Protein AF-A0A925GA14-F1 (afdb_monomer_lite)

Radius of gyration: 32.37 Å; chains: 1; bounding box: 75×38×80 Å

Structure (mmCIF, N/CA/C/O backbone):
data_AF-A0A925GA14-F1
#
_entry.id   AF-A0A925GA14-F1
#
loop_
_atom_site.group_PDB
_atom_site.id
_atom_site.type_symbol
_atom_site.label_atom_id
_atom_site.label_alt_id
_atom_site.label_comp_id
_atom_site.label_asym_id
_atom_site.label_entity_id
_atom_site.label_seq_id
_atom_site.pdbx_PDB_ins_code
_atom_site.Cartn_x
_atom_site.Cartn_y
_atom_site.Cartn_z
_atom_site.occupancy
_atom_site.B_iso_or_equiv
_atom_site.auth_seq_id
_atom_site.auth_comp_id
_atom_site.auth_asym_id
_atom_site.auth_atom_id
_atom_site.pdbx_PDB_model_num
ATOM 1 N N . MET A 1 1 ? 17.562 -14.521 -29.230 1.00 48.03 1 MET A N 1
ATOM 2 C CA . MET A 1 1 ? 18.320 -13.494 -28.480 1.00 48.03 1 MET A CA 1
ATOM 3 C C . MET A 1 1 ? 19.631 -14.116 -28.023 1.00 48.03 1 MET A C 1
ATOM 5 O O . MET A 1 1 ? 19.587 -15.176 -27.418 1.00 48.03 1 MET A O 1
ATOM 9 N N . HIS A 1 2 ? 20.780 -13.536 -28.380 1.00 57.47 2 HIS A N 1
ATOM 10 C CA . HIS A 1 2 ? 22.096 -14.044 -27.972 1.00 57.47 2 HIS A CA 1
ATOM 11 C C . HIS A 1 2 ? 22.410 -13.500 -26.576 1.00 57.47 2 HIS A C 1
ATOM 13 O O . HIS A 1 2 ? 22.792 -12.345 -26.436 1.00 57.47 2 HIS A O 1
ATOM 19 N N . SER A 1 3 ? 22.187 -14.306 -25.543 1.00 55.91 3 SER A N 1
ATOM 20 C CA . SER A 1 3 ? 22.037 -13.844 -24.155 1.00 55.91 3 SER A CA 1
ATOM 21 C C . SER A 1 3 ? 23.335 -13.437 -23.453 1.00 55.91 3 SER A C 1
ATOM 23 O O . SER A 1 3 ? 23.308 -13.151 -22.261 1.00 55.91 3 SER A O 1
ATOM 25 N N . ASN A 1 4 ? 24.485 -13.467 -24.134 1.00 69.81 4 ASN A N 1
ATOM 26 C CA . ASN A 1 4 ? 25.764 -13.302 -23.457 1.00 69.81 4 ASN A CA 1
ATOM 27 C C . ASN A 1 4 ? 26.834 -12.705 -24.393 1.00 69.81 4 ASN A C 1
ATOM 29 O O . ASN A 1 4 ? 27.351 -13.366 -25.301 1.00 69.81 4 ASN A O 1
ATOM 33 N N . THR A 1 5 ? 27.128 -11.417 -24.197 1.00 76.06 5 THR A N 1
ATOM 34 C CA . THR A 1 5 ? 28.118 -10.655 -24.972 1.00 76.06 5 THR A CA 1
ATOM 35 C C . THR A 1 5 ? 29.079 -9.904 -24.058 1.00 76.06 5 THR A C 1
ATOM 37 O O . THR A 1 5 ? 28.651 -9.352 -23.051 1.00 76.06 5 THR A O 1
ATOM 40 N N . HIS A 1 6 ? 30.358 -9.815 -24.427 1.00 83.88 6 HIS A N 1
ATOM 41 C CA . HIS A 1 6 ? 31.374 -9.063 -23.678 1.00 83.88 6 HIS A CA 1
ATOM 42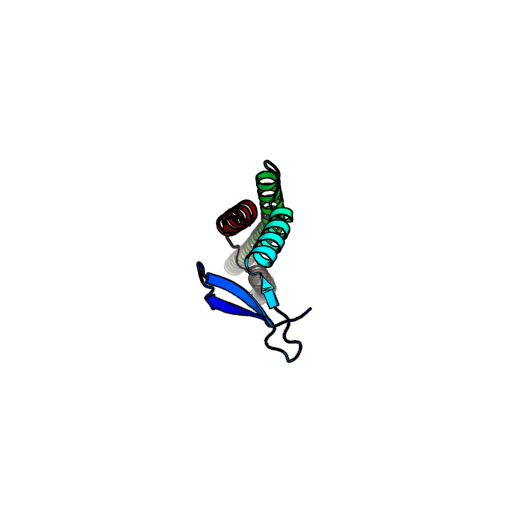 C C . HIS A 1 6 ? 32.118 -8.074 -24.582 1.00 83.88 6 HIS A C 1
ATOM 44 O O . HIS A 1 6 ? 32.276 -8.302 -25.784 1.00 83.88 6 HIS A O 1
ATOM 50 N N . ARG A 1 7 ? 32.581 -6.960 -24.006 1.00 85.06 7 ARG A N 1
ATOM 51 C CA . ARG A 1 7 ? 33.313 -5.919 -24.737 1.00 85.06 7 ARG A CA 1
ATOM 52 C C . ARG A 1 7 ? 34.756 -6.364 -24.985 1.00 85.06 7 ARG A C 1
ATOM 54 O O . ARG A 1 7 ? 35.459 -6.712 -24.041 1.00 85.06 7 ARG A O 1
ATOM 61 N N . LYS A 1 8 ? 35.229 -6.288 -26.232 1.00 86.38 8 LYS A N 1
ATOM 62 C CA . LYS A 1 8 ? 36.662 -6.381 -26.561 1.00 86.38 8 LYS A CA 1
ATOM 63 C C . LYS A 1 8 ? 37.138 -5.164 -27.343 1.00 86.38 8 LYS A C 1
ATOM 65 O O . LYS A 1 8 ? 36.368 -4.503 -28.039 1.00 86.38 8 LYS A O 1
ATOM 70 N N . CYS A 1 9 ? 38.434 -4.901 -27.223 1.00 86.88 9 CYS A N 1
ATOM 71 C CA . CYS A 1 9 ? 39.146 -3.844 -27.925 1.00 86.88 9 CYS A CA 1
ATOM 72 C C . CYS A 1 9 ? 40.102 -4.463 -28.951 1.00 86.88 9 CYS A C 1
ATOM 74 O O . CYS A 1 9 ? 40.841 -5.391 -28.628 1.00 86.88 9 CYS A O 1
ATOM 76 N N . SER A 1 10 ? 40.081 -3.963 -30.184 1.00 84.38 10 SER A N 1
ATOM 77 C CA . SER A 1 10 ? 41.005 -4.345 -31.257 1.00 84.38 10 SER A CA 1
ATOM 78 C C . SER A 1 10 ? 41.824 -3.130 -31.681 1.00 84.38 10 SER A C 1
ATOM 80 O O . SER A 1 10 ? 41.261 -2.077 -31.980 1.00 84.38 10 SER A O 1
ATOM 82 N N . LYS A 1 11 ? 43.154 -3.259 -31.719 1.00 88.69 11 LYS A N 1
ATOM 83 C CA . LYS A 1 11 ? 44.061 -2.178 -32.128 1.00 88.69 11 LYS A CA 1
ATOM 84 C C . LYS A 1 11 ? 44.298 -2.221 -33.636 1.00 88.69 11 LYS A C 1
ATOM 86 O O . LYS A 1 11 ? 44.819 -3.205 -34.149 1.00 88.69 11 LYS A O 1
ATOM 91 N N . GLY A 1 12 ? 43.932 -1.154 -34.340 1.00 85.31 12 GLY A N 1
ATOM 92 C CA . GLY A 1 12 ? 44.301 -0.935 -35.737 1.00 85.31 12 GLY A CA 1
ATOM 93 C C . GLY A 1 12 ? 45.561 -0.077 -35.879 1.00 85.31 12 GLY A C 1
ATOM 94 O O . GLY A 1 12 ? 46.157 0.364 -34.900 1.00 85.31 12 GLY A O 1
ATOM 95 N N . ARG A 1 13 ? 45.944 0.217 -37.127 1.00 84.94 13 ARG A N 1
ATOM 96 C CA . ARG A 1 13 ? 47.151 1.002 -37.455 1.00 84.94 13 ARG A CA 1
ATOM 97 C C . ARG A 1 13 ? 47.115 2.449 -36.943 1.00 84.94 13 ARG A C 1
ATOM 99 O O . ARG A 1 13 ? 48.168 3.016 -36.682 1.00 84.94 13 ARG A O 1
ATOM 106 N N . LYS A 1 14 ? 45.920 3.043 -36.836 1.00 87.75 14 LYS A N 1
ATOM 107 C CA . LYS A 1 14 ? 45.716 4.450 -36.440 1.00 87.75 14 LYS A CA 1
ATOM 108 C C . LYS A 1 14 ? 44.828 4.636 -35.203 1.00 87.75 14 LYS A C 1
ATOM 110 O O . LYS A 1 14 ? 44.917 5.674 -34.567 1.00 87.75 14 LYS A O 1
ATOM 115 N N . GLN A 1 15 ? 43.975 3.664 -34.868 1.00 89.88 15 GLN A N 1
ATOM 116 C CA . GLN A 1 15 ? 42.997 3.796 -33.782 1.00 89.88 15 GLN A CA 1
ATOM 117 C C . GLN A 1 15 ? 42.557 2.443 -33.217 1.00 89.88 15 GLN A C 1
ATOM 119 O O . GLN A 1 15 ? 42.812 1.394 -33.815 1.00 89.88 15 GLN A O 1
ATOM 124 N N . TYR A 1 16 ? 41.883 2.486 -32.071 1.00 90.06 16 TYR A N 1
ATOM 125 C CA . TYR A 1 16 ? 41.253 1.333 -31.435 1.00 90.06 16 TYR A CA 1
ATOM 126 C C . TYR A 1 16 ? 39.785 1.218 -31.844 1.00 90.06 16 TYR A C 1
ATOM 128 O O . TYR A 1 16 ? 39.097 2.222 -32.001 1.00 90.06 16 TYR A O 1
ATOM 136 N N . TYR A 1 17 ? 39.304 -0.016 -31.969 1.00 88.69 17 TYR A N 1
ATOM 137 C CA . TYR A 1 17 ? 37.920 -0.334 -32.298 1.00 88.69 17 TYR A CA 1
ATOM 138 C C . TYR A 1 17 ? 37.320 -1.229 -31.219 1.00 88.69 17 TYR A C 1
ATOM 140 O O . TYR A 1 17 ? 37.949 -2.200 -30.788 1.00 88.69 17 TYR A O 1
ATOM 148 N N . TYR A 1 18 ? 36.092 -0.927 -30.808 1.00 92.56 18 TYR A N 1
ATOM 149 C CA . TYR A 1 18 ? 35.390 -1.665 -29.764 1.00 92.56 18 TYR A CA 1
ATOM 150 C C . TYR A 1 18 ? 34.243 -2.483 -30.345 1.00 92.56 18 TYR A C 1
ATOM 152 O O . TYR A 1 18 ? 33.482 -1.997 -31.182 1.00 92.56 18 TYR A O 1
ATOM 160 N N . TYR A 1 19 ? 34.108 -3.714 -29.860 1.00 91.94 19 TYR A N 1
ATOM 161 C CA . TYR A 1 19 ? 33.078 -4.648 -30.300 1.00 91.94 19 TYR A CA 1
ATOM 162 C C . TYR A 1 19 ? 32.452 -5.369 -29.112 1.00 91.94 19 TYR A C 1
ATOM 164 O O . TYR A 1 19 ? 33.135 -5.682 -28.133 1.00 91.94 19 TYR A O 1
ATOM 172 N N . TYR A 1 20 ? 31.170 -5.693 -29.240 1.00 91.94 20 TYR A N 1
ATOM 173 C CA . TYR A 1 20 ? 30.514 -6.706 -28.427 1.00 91.94 20 TYR A CA 1
ATOM 174 C C . TYR A 1 20 ? 30.674 -8.062 -29.106 1.00 91.94 20 TYR A C 1
ATOM 176 O O . TYR A 1 20 ? 30.266 -8.256 -30.253 1.00 91.94 20 TYR A O 1
ATOM 184 N N . HIS A 1 21 ? 31.302 -8.995 -28.398 1.00 88.12 21 HIS A N 1
ATOM 185 C CA . HIS A 1 21 ? 31.538 -10.355 -28.864 1.00 88.12 21 HIS A CA 1
ATOM 186 C C . HIS A 1 21 ? 30.535 -11.295 -28.228 1.00 88.12 21 HIS A C 1
ATOM 188 O O . HIS A 1 21 ? 30.422 -11.317 -27.002 1.00 88.12 21 HIS A O 1
ATOM 194 N N . CYS A 1 22 ? 29.864 -12.109 -29.040 1.00 88.75 22 CYS A N 1
ATOM 195 C CA . CYS A 1 22 ? 29.121 -13.236 -28.498 1.00 88.75 22 CYS A CA 1
ATOM 196 C C . CYS A 1 22 ? 30.095 -14.218 -27.834 1.00 88.75 22 CYS A C 1
ATOM 198 O O . CYS A 1 22 ? 31.147 -14.524 -28.395 1.00 88.75 22 CYS A O 1
ATOM 200 N N . SER A 1 23 ? 29.763 -14.690 -26.631 1.00 82.56 23 SER A N 1
ATOM 201 C CA . SER A 1 23 ? 30.569 -15.694 -25.924 1.00 82.56 23 SER A CA 1
ATOM 202 C C . SER A 1 23 ? 30.301 -17.131 -26.384 1.00 82.56 23 SER A C 1
ATOM 204 O O . SER A 1 23 ? 31.029 -18.036 -25.991 1.00 82.56 23 SER A O 1
ATOM 206 N N . SER A 1 24 ? 29.278 -17.349 -27.214 1.00 82.75 24 SER A N 1
ATOM 207 C CA . SER A 1 24 ? 28.970 -18.660 -27.790 1.00 82.75 24 SER A CA 1
ATOM 208 C C . SER A 1 24 ? 29.810 -18.965 -29.039 1.00 82.75 24 SER A C 1
ATOM 210 O O . SER A 1 24 ? 30.478 -18.089 -29.594 1.00 82.75 24 SER A O 1
ATOM 212 N N . ALA A 1 25 ? 29.724 -20.206 -29.528 1.00 80.19 25 ALA A N 1
ATOM 213 C CA . ALA A 1 25 ? 30.449 -20.671 -30.711 1.00 80.19 25 ALA A CA 1
ATOM 214 C C . ALA A 1 25 ? 30.078 -19.942 -32.021 1.00 80.19 25 ALA A C 1
ATOM 216 O O . ALA A 1 25 ? 30.778 -20.104 -33.015 1.00 80.19 25 ALA A O 1
ATOM 217 N N . CYS A 1 26 ? 29.019 -19.120 -32.045 1.00 84.00 26 CYS A N 1
ATOM 218 C CA . CYS A 1 26 ? 28.591 -18.431 -33.267 1.00 84.00 26 CYS A CA 1
ATOM 219 C C . CYS A 1 26 ? 29.586 -17.367 -33.764 1.00 84.00 26 CYS A C 1
ATOM 221 O O . CYS A 1 26 ? 29.506 -16.944 -34.914 1.00 84.00 26 CYS A O 1
ATOM 223 N N . GLY A 1 27 ? 30.514 -16.905 -32.914 1.00 80.12 27 GLY A N 1
ATOM 224 C CA . GLY A 1 27 ? 31.601 -16.002 -33.311 1.00 80.12 27 GLY A CA 1
ATOM 225 C C . GLY A 1 27 ? 31.172 -14.590 -33.734 1.00 80.12 27 GLY A C 1
ATOM 226 O O . GLY A 1 27 ? 32.029 -13.795 -34.131 1.00 80.12 27 GLY A O 1
ATOM 227 N N . CYS A 1 28 ? 29.880 -14.253 -33.633 1.00 88.25 28 CYS A N 1
ATOM 228 C CA . CYS A 1 28 ? 29.339 -12.957 -34.031 1.00 88.25 28 CYS A CA 1
ATOM 229 C C . CYS A 1 28 ? 29.995 -11.797 -33.267 1.00 88.25 28 CYS A C 1
ATOM 231 O O . CYS A 1 28 ? 30.254 -11.874 -32.058 1.00 88.25 28 CYS A O 1
ATOM 233 N N . ARG A 1 29 ? 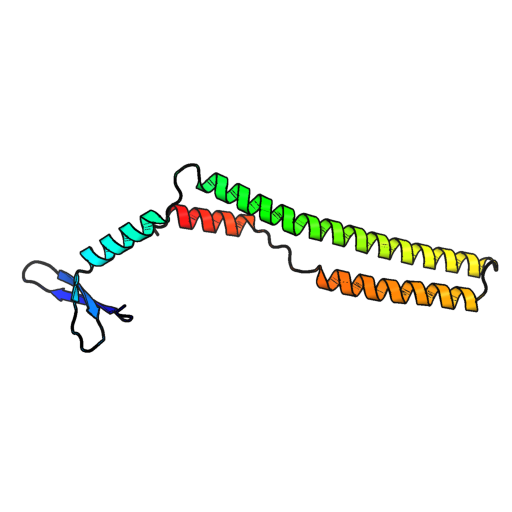30.218 -10.693 -33.986 1.00 88.69 29 ARG A N 1
ATOM 234 C CA . ARG A 1 29 ? 30.766 -9.442 -33.460 1.00 88.69 29 ARG A CA 1
ATOM 235 C C . ARG A 1 29 ? 29.897 -8.293 -33.927 1.00 88.69 29 ARG A C 1
ATOM 237 O O . ARG A 1 29 ? 29.615 -8.189 -35.116 1.00 88.69 29 ARG A O 1
ATOM 244 N N . TYR A 1 30 ? 29.544 -7.416 -33.004 1.00 91.56 30 TYR A N 1
ATOM 245 C CA . TYR A 1 30 ? 28.797 -6.202 -33.302 1.00 91.56 30 TYR A CA 1
ATOM 246 C C . TYR A 1 30 ? 29.654 -5.003 -32.921 1.00 91.56 30 TYR A C 1
ATOM 248 O O . TYR A 1 30 ? 30.272 -5.012 -31.851 1.00 91.56 30 TYR A O 1
ATOM 256 N N . LYS A 1 31 ? 29.742 -3.985 -33.784 1.00 92.62 31 LYS A N 1
ATOM 257 C CA . LYS A 1 31 ? 30.461 -2.756 -33.426 1.00 92.62 31 LYS A CA 1
ATOM 258 C C . LYS A 1 31 ? 29.793 -2.137 -32.206 1.00 92.62 31 LYS A C 1
ATOM 260 O O . LYS A 1 31 ? 28.575 -1.985 -32.178 1.00 92.62 31 LYS A O 1
ATOM 265 N N . ALA A 1 32 ? 30.595 -1.787 -31.204 1.00 92.12 32 ALA A N 1
ATOM 266 C CA . ALA A 1 32 ? 30.064 -1.245 -29.959 1.00 92.12 32 ALA A CA 1
ATOM 267 C C . ALA A 1 32 ? 29.298 0.061 -30.197 1.00 92.12 32 ALA A C 1
ATOM 269 O O . ALA A 1 32 ? 28.263 0.269 -29.584 1.00 92.12 32 ALA A O 1
ATOM 270 N N . GLU A 1 33 ? 29.774 0.894 -31.124 1.00 91.62 33 GLU A N 1
ATOM 271 C CA . GLU A 1 33 ? 29.097 2.126 -31.535 1.00 91.62 33 GLU A CA 1
ATOM 272 C C . GLU A 1 33 ? 27.680 1.853 -32.056 1.00 91.62 33 GLU A C 1
ATOM 274 O O . GLU A 1 33 ? 26.723 2.364 -31.490 1.00 91.62 33 GLU A O 1
ATOM 279 N N . GLU A 1 34 ? 27.532 0.975 -33.053 1.00 93.44 34 GLU A N 1
ATOM 280 C CA . GLU A 1 34 ? 26.234 0.653 -33.663 1.00 93.44 34 GLU A CA 1
ATOM 281 C C . GLU A 1 34 ? 25.241 0.087 -32.630 1.00 93.44 34 GLU A C 1
ATOM 283 O O . GLU A 1 34 ? 24.085 0.509 -32.580 1.00 93.44 34 GLU A O 1
ATOM 288 N N . VAL A 1 35 ? 25.699 -0.826 -31.762 1.00 92.44 35 VAL A N 1
ATOM 289 C CA . VAL A 1 35 ? 24.862 -1.413 -30.699 1.00 92.44 35 VAL A CA 1
ATOM 290 C C . VAL A 1 35 ? 24.467 -0.372 -29.657 1.00 92.44 35 VAL A C 1
ATOM 292 O O . VAL A 1 35 ? 23.296 -0.305 -29.290 1.00 92.44 35 VAL A O 1
ATOM 295 N N . ASN A 1 36 ? 25.409 0.453 -29.193 1.00 91.19 36 ASN A N 1
ATOM 296 C CA . ASN A 1 36 ? 25.131 1.487 -28.197 1.00 91.19 36 ASN A CA 1
ATOM 297 C C . ASN A 1 36 ? 24.171 2.539 -28.751 1.00 91.19 36 ASN A C 1
ATOM 299 O O . ASN A 1 36 ? 23.237 2.929 -28.060 1.00 91.19 36 ASN A O 1
ATOM 303 N N . THR A 1 37 ? 24.342 2.959 -30.006 1.00 92.88 37 THR A N 1
ATOM 304 C CA . THR A 1 37 ? 23.415 3.879 -30.672 1.00 92.88 37 THR A CA 1
ATOM 305 C C . THR A 1 37 ? 22.019 3.274 -30.789 1.00 92.88 37 THR A C 1
ATOM 307 O O . THR A 1 37 ? 21.043 3.944 -30.458 1.00 92.88 37 THR A O 1
ATOM 310 N N . ALA A 1 38 ? 21.903 2.012 -31.215 1.00 93.12 38 ALA A N 1
ATOM 311 C CA . ALA A 1 38 ? 20.613 1.330 -31.295 1.00 93.12 38 ALA A CA 1
ATOM 312 C C . ALA A 1 38 ? 19.944 1.213 -29.915 1.00 93.12 38 ALA A C 1
ATOM 314 O O . ALA A 1 38 ? 18.758 1.506 -29.782 1.00 93.12 38 ALA A O 1
ATOM 315 N N . PHE A 1 39 ? 20.713 0.861 -28.883 1.00 90.69 39 PHE A N 1
ATOM 316 C CA . PHE A 1 39 ? 20.230 0.761 -27.508 1.00 90.69 39 PHE A CA 1
ATOM 317 C C . PHE A 1 39 ? 19.759 2.115 -26.958 1.00 90.69 39 PHE A C 1
ATOM 319 O O . PHE A 1 39 ? 18.645 2.214 -26.452 1.00 90.69 39 PHE A O 1
ATOM 326 N N . LEU A 1 40 ? 20.548 3.181 -27.127 1.00 91.06 40 LEU A N 1
ATOM 327 C CA . LEU A 1 40 ? 20.168 4.537 -26.715 1.00 91.06 40 LEU A CA 1
ATOM 328 C C . LEU A 1 40 ? 18.922 5.035 -27.456 1.00 91.06 40 LEU A C 1
ATOM 330 O O . LEU A 1 40 ? 18.066 5.687 -26.860 1.00 91.06 40 LEU A O 1
ATOM 334 N N . ASN A 1 41 ? 18.794 4.727 -28.749 1.00 91.12 41 ASN A N 1
ATOM 335 C CA . ASN A 1 41 ? 17.599 5.061 -29.522 1.00 91.12 41 ASN A CA 1
ATOM 336 C C . ASN A 1 41 ? 16.362 4.306 -29.027 1.00 91.12 41 ASN A C 1
ATOM 338 O O . ASN A 1 41 ? 15.269 4.865 -29.053 1.00 91.12 41 ASN A O 1
ATOM 342 N N . GLU A 1 42 ? 16.525 3.071 -28.553 1.00 91.62 42 GLU A N 1
ATOM 343 C CA . GLU A 1 42 ? 15.442 2.316 -27.928 1.00 91.62 42 GLU A CA 1
ATOM 344 C C . GLU A 1 42 ? 15.045 2.926 -26.578 1.00 91.62 42 GLU A C 1
ATOM 346 O O . GLU A 1 42 ? 13.863 3.163 -26.350 1.00 91.62 42 GLU A O 1
ATOM 351 N N . LEU A 1 43 ? 16.013 3.281 -25.722 1.00 89.50 43 LEU A N 1
ATOM 352 C CA . LEU A 1 43 ? 15.747 3.925 -24.428 1.00 89.50 43 LEU A CA 1
ATOM 353 C C . LEU A 1 43 ? 14.995 5.254 -24.569 1.00 89.50 43 LEU A C 1
ATOM 355 O O . LEU A 1 43 ? 14.069 5.521 -23.805 1.00 89.50 43 LEU A O 1
ATOM 359 N N . LYS A 1 44 ? 15.331 6.061 -25.584 1.00 87.69 44 LYS A N 1
ATOM 360 C CA . LYS A 1 44 ? 14.637 7.328 -25.882 1.00 87.69 44 LYS A CA 1
ATOM 361 C C . LYS A 1 44 ? 13.137 7.161 -26.127 1.00 87.69 44 LYS A C 1
ATOM 363 O O . LYS A 1 44 ? 12.389 8.102 -25.891 1.00 87.69 44 LYS A O 1
ATOM 368 N N . LYS A 1 45 ? 12.673 5.986 -26.568 1.00 88.94 45 LYS A N 1
ATOM 369 C CA . LYS A 1 45 ? 11.237 5.730 -26.784 1.00 88.94 45 LYS A CA 1
ATOM 370 C C . LYS A 1 45 ? 10.438 5.675 -25.482 1.00 88.94 45 LYS A C 1
ATOM 372 O O . LYS A 1 45 ? 9.232 5.894 -25.515 1.00 88.94 45 LYS A O 1
ATOM 377 N N . TYR A 1 46 ? 11.098 5.384 -24.362 1.00 87.38 46 TYR A N 1
ATOM 378 C CA . TYR A 1 46 ? 10.481 5.296 -23.036 1.00 87.38 46 TYR A CA 1
ATOM 379 C C . TYR A 1 46 ? 10.585 6.604 -22.246 1.00 87.38 46 TYR A C 1
ATOM 381 O O . TYR A 1 46 ? 10.050 6.693 -21.144 1.00 87.38 46 TYR A O 1
ATOM 389 N N . GLN A 1 47 ? 11.257 7.619 -22.798 1.00 86.94 47 GLN A N 1
ATOM 390 C CA . GLN A 1 47 ? 11.330 8.938 -22.188 1.00 86.94 47 GLN A CA 1
ATOM 391 C C . GLN A 1 47 ? 9.938 9.597 -22.236 1.00 86.94 47 GLN A C 1
ATOM 393 O O . GLN A 1 47 ? 9.361 9.725 -23.323 1.00 86.94 47 GLN A O 1
ATOM 398 N N . PRO A 1 48 ? 9.378 10.025 -21.092 1.00 85.38 48 PRO A N 1
ATOM 399 C CA . PRO A 1 48 ? 8.129 10.770 -21.077 1.00 85.38 48 PRO A CA 1
ATOM 400 C C . PRO A 1 48 ? 8.258 12.056 -21.898 1.00 85.38 48 PRO A C 1
ATOM 402 O O . PRO A 1 48 ? 9.290 12.730 -21.869 1.00 85.38 48 PRO A O 1
ATOM 405 N N . LYS A 1 49 ? 7.200 12.421 -22.629 1.00 84.88 49 LYS A N 1
ATOM 406 C CA . LYS A 1 49 ? 7.155 13.724 -23.305 1.00 84.88 49 LYS A CA 1
ATOM 407 C C . LYS A 1 49 ? 7.119 14.852 -22.260 1.00 84.88 49 LYS A C 1
ATOM 409 O O . LYS A 1 49 ? 6.547 14.645 -21.187 1.00 84.88 49 LYS A O 1
ATOM 414 N N . PRO A 1 50 ? 7.647 16.049 -22.575 1.00 76.31 50 PRO A N 1
ATOM 415 C CA . PRO A 1 50 ? 7.495 17.218 -21.709 1.00 76.31 50 PRO A CA 1
ATOM 416 C C . PRO A 1 50 ? 6.019 17.446 -21.338 1.00 76.31 50 PRO A C 1
ATOM 418 O O . PRO A 1 50 ? 5.160 17.367 -22.219 1.00 76.31 50 PRO A O 1
ATOM 421 N N . GLY A 1 51 ? 5.716 17.674 -20.056 1.00 77.69 51 GLY A N 1
ATOM 422 C CA . GLY A 1 51 ? 4.347 17.836 -19.543 1.00 77.69 51 GLY A CA 1
ATOM 423 C C . GLY A 1 51 ? 3.617 16.529 -19.195 1.00 77.69 51 GLY A C 1
ATOM 424 O O . GLY A 1 51 ? 2.622 16.558 -18.475 1.00 77.69 51 GLY A O 1
ATOM 425 N N . ILE A 1 52 ? 4.077 15.372 -19.692 1.00 86.44 52 ILE A N 1
ATOM 426 C CA . ILE A 1 52 ? 3.513 14.060 -19.321 1.00 86.44 52 ILE A CA 1
ATOM 427 C C . ILE A 1 52 ? 4.116 13.558 -18.010 1.00 86.44 52 ILE A C 1
ATOM 429 O O . ILE A 1 52 ? 3.437 12.858 -17.266 1.00 86.44 52 ILE A O 1
ATOM 433 N N . ALA A 1 53 ? 5.372 13.899 -17.717 1.00 85.69 53 ALA A N 1
ATOM 434 C CA . ALA A 1 53 ? 6.050 13.466 -16.498 1.00 85.69 53 ALA A CA 1
ATOM 435 C C . ALA A 1 53 ? 5.323 13.965 -15.238 1.00 85.69 53 ALA A C 1
ATOM 437 O O . ALA A 1 53 ? 5.047 13.177 -14.337 1.00 85.69 53 ALA A O 1
ATOM 438 N N . GLU A 1 54 ? 4.947 15.243 -15.233 1.00 86.19 54 GLU A N 1
ATOM 439 C CA . GLU A 1 54 ? 4.205 15.897 -14.157 1.00 86.19 54 GLU A CA 1
ATOM 440 C C . GLU A 1 54 ? 2.814 15.273 -13.993 1.00 86.19 54 GLU A C 1
ATOM 442 O O . GLU A 1 54 ? 2.409 14.928 -12.886 1.00 86.19 54 GLU A O 1
ATOM 447 N N . LEU A 1 55 ? 2.115 15.033 -15.107 1.00 89.75 55 LEU A N 1
ATOM 448 C CA . LEU A 1 55 ? 0.804 14.386 -15.092 1.00 89.75 55 LEU A CA 1
ATOM 449 C C . LEU A 1 55 ? 0.876 12.951 -14.546 1.00 89.75 55 LEU A C 1
ATOM 451 O O . LEU A 1 55 ? 0.026 12.538 -13.762 1.00 89.75 55 LEU A O 1
ATOM 455 N N . VAL A 1 56 ? 1.881 12.173 -14.955 1.00 88.38 56 VAL A N 1
ATOM 456 C CA . VAL A 1 56 ? 2.082 10.801 -14.465 1.00 88.38 56 VAL A CA 1
ATOM 457 C C . VAL A 1 56 ? 2.386 10.803 -12.967 1.00 88.38 56 VAL A C 1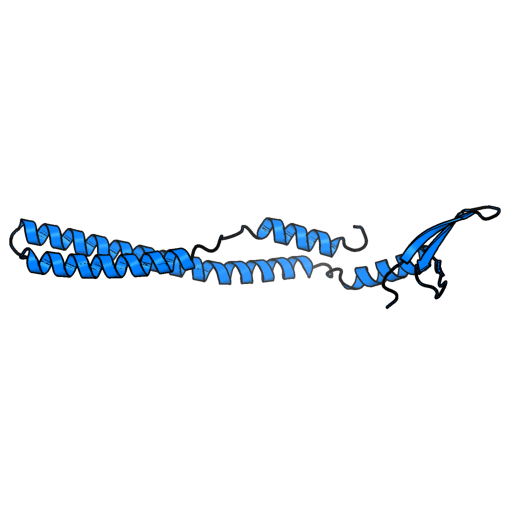
ATOM 459 O O . VAL A 1 56 ? 1.857 9.960 -12.242 1.00 88.38 56 VAL A O 1
ATOM 462 N N . GLU A 1 57 ? 3.194 11.751 -12.494 1.00 89.44 57 GLU A N 1
ATOM 463 C CA . GLU A 1 57 ? 3.462 11.934 -11.068 1.00 89.44 57 GLU A CA 1
ATOM 464 C C . GLU A 1 57 ? 2.174 12.229 -10.285 1.00 89.44 57 GLU A C 1
ATOM 466 O O . GLU A 1 57 ? 1.894 11.556 -9.291 1.00 89.44 57 GLU A O 1
ATOM 471 N N . GLU A 1 58 ? 1.354 13.173 -10.750 1.00 89.94 58 GLU A N 1
ATOM 472 C CA . GLU A 1 58 ? 0.080 13.510 -10.106 1.00 89.94 58 GLU A CA 1
ATOM 473 C C . GLU A 1 58 ? -0.883 12.322 -10.064 1.00 89.94 58 GLU A C 1
ATOM 475 O O . GLU A 1 58 ? -1.434 12.020 -9.005 1.00 89.94 58 GLU A O 1
ATOM 480 N N . VAL A 1 59 ? -1.039 11.597 -11.175 1.00 91.88 59 VAL A N 1
ATOM 481 C CA . VAL A 1 59 ? -1.926 10.426 -11.247 1.00 91.88 59 VAL A CA 1
ATOM 482 C C . VAL A 1 59 ? -1.467 9.323 -10.293 1.00 91.88 59 VAL A C 1
ATOM 484 O O . VAL A 1 59 ? -2.285 8.747 -9.577 1.00 91.88 59 VAL A O 1
ATOM 487 N N . ILE A 1 60 ? -0.166 9.018 -10.240 1.00 91.00 60 ILE A N 1
ATOM 488 C CA . ILE A 1 60 ? 0.349 7.982 -9.332 1.00 91.00 60 ILE A CA 1
ATOM 489 C C . ILE A 1 60 ? 0.174 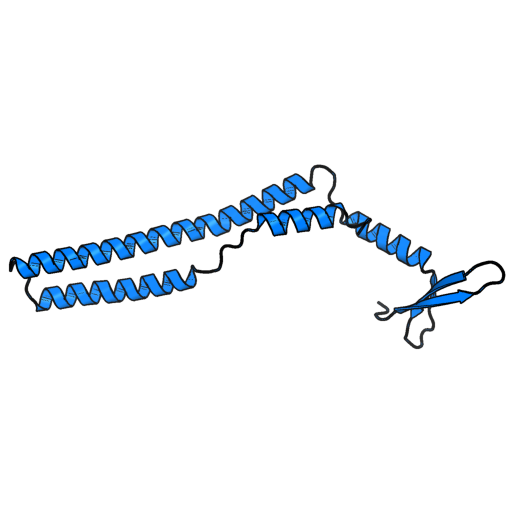8.412 -7.873 1.00 91.00 60 ILE A C 1
ATOM 491 O O . ILE A 1 60 ? -0.235 7.595 -7.042 1.00 91.00 60 ILE A O 1
ATOM 495 N N . ARG A 1 61 ? 0.446 9.684 -7.558 1.00 89.75 61 ARG A N 1
ATOM 496 C CA . ARG A 1 61 ? 0.255 10.243 -6.215 1.00 89.75 61 ARG A CA 1
ATOM 497 C C . ARG A 1 61 ? -1.210 10.178 -5.789 1.00 89.75 61 ARG A C 1
ATOM 499 O O . ARG A 1 61 ? -1.486 9.765 -4.665 1.00 89.75 61 ARG A O 1
ATOM 506 N N . ASP A 1 62 ? -2.139 10.536 -6.668 1.00 88.94 62 ASP A N 1
ATOM 507 C CA . ASP A 1 62 ? -3.575 10.505 -6.383 1.00 88.94 62 ASP A CA 1
ATOM 508 C C . ASP A 1 62 ? -4.090 9.076 -6.162 1.00 88.94 62 ASP A C 1
ATOM 510 O O . ASP A 1 62 ? -4.759 8.795 -5.165 1.00 88.94 62 ASP A O 1
ATOM 514 N N . LEU A 1 63 ? -3.697 8.132 -7.023 1.00 88.75 63 LEU A N 1
ATOM 515 C CA . LEU A 1 63 ? -4.046 6.718 -6.866 1.00 88.75 63 LEU A CA 1
ATOM 516 C C . LEU A 1 63 ? -3.483 6.129 -5.570 1.00 88.75 63 LEU A C 1
ATOM 518 O O . LEU A 1 63 ? -4.176 5.381 -4.873 1.00 88.75 63 LEU A O 1
ATOM 522 N N . TYR A 1 64 ? -2.241 6.479 -5.225 1.00 86.44 64 TYR A N 1
ATOM 523 C CA . TYR A 1 64 ? -1.634 6.086 -3.959 1.00 86.44 64 TYR A CA 1
ATOM 524 C C . TYR A 1 64 ? -2.434 6.666 -2.790 1.00 86.44 64 TYR A C 1
ATOM 526 O O . TYR A 1 64 ? -2.953 5.924 -1.957 1.00 86.44 64 TYR A O 1
ATOM 534 N N . ASN A 1 65 ? -2.617 7.982 -2.753 1.00 83.06 65 ASN A N 1
ATOM 535 C CA . ASN A 1 65 ? -3.328 8.645 -1.668 1.00 83.06 65 ASN A CA 1
ATOM 536 C C . ASN A 1 65 ? -4.752 8.119 -1.512 1.00 83.06 65 ASN A C 1
ATOM 538 O O . ASN A 1 65 ? -5.157 7.838 -0.392 1.00 83.06 65 ASN A O 1
ATOM 542 N N . THR A 1 66 ? -5.477 7.884 -2.602 1.00 82.56 66 THR A N 1
ATOM 543 C CA . THR A 1 66 ? -6.821 7.299 -2.566 1.00 82.56 66 THR A CA 1
ATOM 544 C C . THR A 1 66 ? -6.806 5.901 -1.947 1.00 82.56 66 THR A C 1
ATOM 546 O O . THR A 1 66 ? -7.576 5.617 -1.028 1.00 82.56 66 THR A O 1
ATOM 549 N N . GLN A 1 67 ? -5.884 5.034 -2.375 1.00 79.00 67 GLN A N 1
ATOM 550 C CA . GLN A 1 67 ? -5.764 3.676 -1.838 1.00 79.00 67 GLN A CA 1
ATOM 551 C C . GLN A 1 67 ? -5.439 3.667 -0.333 1.00 79.00 67 GLN A C 1
ATOM 553 O O . GLN A 1 67 ? -5.969 2.837 0.414 1.00 79.00 67 GLN A O 1
ATOM 558 N N . TYR A 1 68 ? -4.565 4.564 0.130 1.00 73.69 68 TYR A N 1
ATOM 559 C CA . TYR A 1 68 ? -4.130 4.604 1.530 1.00 73.69 68 TYR A CA 1
ATOM 560 C C . TYR A 1 68 ? -5.026 5.475 2.428 1.00 73.69 68 TYR A C 1
ATOM 562 O O . TYR A 1 68 ? -5.139 5.185 3.620 1.00 73.69 68 TYR A O 1
ATOM 570 N N . ALA A 1 69 ? -5.744 6.462 1.888 1.00 69.62 69 ALA A N 1
ATOM 571 C CA . ALA A 1 69 ? -6.734 7.254 2.619 1.00 69.62 69 ALA A CA 1
ATOM 572 C C . ALA A 1 69 ? -7.905 6.382 3.089 1.00 69.62 69 ALA A C 1
ATOM 574 O O . ALA A 1 69 ? -8.316 6.474 4.247 1.00 69.62 69 ALA A O 1
ATOM 575 N N . THR A 1 70 ? -8.385 5.459 2.246 1.00 65.00 70 THR A N 1
ATOM 576 C CA . THR A 1 70 ? -9.414 4.482 2.639 1.00 65.00 70 THR A CA 1
ATOM 577 C C . THR A 1 70 ? -8.935 3.573 3.777 1.00 65.00 70 THR A C 1
ATOM 579 O O . THR A 1 70 ? -9.697 3.285 4.702 1.00 65.00 70 THR A O 1
ATOM 582 N N . LYS A 1 71 ? -7.654 3.172 3.774 1.00 67.81 71 LYS A N 1
ATOM 583 C CA . LYS A 1 71 ? -7.054 2.402 4.881 1.00 67.81 71 LYS A CA 1
ATOM 584 C C . LYS A 1 71 ? -6.981 3.221 6.174 1.00 67.81 71 LYS A C 1
ATOM 586 O O . LYS A 1 71 ? -7.290 2.696 7.244 1.00 67.81 71 LYS A O 1
ATOM 591 N N . GLY A 1 72 ? -6.621 4.504 6.077 1.00 71.81 72 GLY A N 1
ATOM 592 C CA . GLY A 1 72 ? -6.609 5.439 7.205 1.00 71.81 72 GLY A CA 1
ATOM 593 C C . GLY A 1 72 ? -7.995 5.631 7.829 1.00 71.81 72 GLY A C 1
ATOM 594 O O . GLY A 1 72 ? -8.143 5.499 9.042 1.00 71.81 72 GLY A O 1
ATOM 595 N N . ALA A 1 73 ? -9.024 5.853 7.006 1.00 76.00 73 ALA A N 1
ATOM 596 C CA . ALA A 1 73 ? -10.407 5.991 7.466 1.00 76.00 73 ALA A CA 1
ATOM 597 C C . ALA A 1 73 ? -10.911 4.727 8.189 1.00 76.00 73 ALA A C 1
ATOM 599 O O . ALA A 1 73 ? -11.460 4.822 9.289 1.00 76.00 73 ALA A O 1
ATOM 600 N N . GLY A 1 74 ? -10.648 3.540 7.627 1.00 82.06 74 GLY A N 1
ATOM 601 C CA . GLY A 1 74 ? -11.010 2.266 8.257 1.00 82.06 74 GLY A CA 1
ATOM 602 C C . GLY A 1 74 ? -10.307 2.031 9.599 1.00 82.06 74 GLY A C 1
ATOM 603 O O . GLY A 1 74 ? -10.924 1.532 10.541 1.00 82.06 74 GLY A O 1
ATOM 604 N N . ARG A 1 75 ? -9.037 2.441 9.729 1.00 85.31 75 ARG A N 1
ATOM 605 C CA . ARG A 1 75 ? -8.304 2.393 11.004 1.00 85.31 75 ARG A CA 1
ATOM 606 C C . ARG A 1 75 ? -8.945 3.301 12.056 1.00 85.31 75 ARG A C 1
ATOM 608 O O . ARG A 1 75 ? -9.155 2.854 13.181 1.00 85.31 75 ARG A O 1
ATOM 615 N N . THR A 1 76 ? -9.270 4.542 11.697 1.00 86.69 76 THR A N 1
ATOM 616 C CA . THR A 1 76 ? -9.918 5.501 12.607 1.00 86.69 76 THR A CA 1
ATOM 617 C C . THR A 1 76 ? -11.269 4.982 13.100 1.00 86.69 76 THR A C 1
ATOM 619 O O . THR A 1 76 ? -11.567 5.073 14.290 1.00 86.69 76 THR A O 1
ATOM 622 N N . GLU A 1 77 ? -12.067 4.373 12.221 1.00 91.19 77 GLU A N 1
ATOM 623 C CA . GLU A 1 77 ? -13.359 3.792 12.598 1.00 91.19 77 GLU A CA 1
ATOM 624 C C . GLU A 1 77 ? -13.210 2.604 13.565 1.00 91.19 77 GLU A C 1
ATOM 626 O O . GLU A 1 77 ? -13.967 2.485 14.529 1.00 91.19 77 GLU A O 1
ATOM 631 N N . ILE A 1 78 ? -12.219 1.735 13.347 1.00 93.31 78 ILE A N 1
ATOM 632 C CA . ILE A 1 78 ? -11.933 0.607 14.246 1.00 93.31 78 ILE A CA 1
ATOM 633 C C . ILE A 1 78 ? -11.496 1.104 15.628 1.00 93.31 78 ILE A C 1
ATOM 635 O O . ILE A 1 78 ? -12.005 0.607 16.631 1.00 93.31 78 ILE A O 1
ATOM 639 N N . LEU A 1 79 ? -10.609 2.104 15.691 1.00 93.25 79 LEU A N 1
ATOM 640 C CA . LEU A 1 79 ? -10.179 2.708 16.958 1.00 93.25 79 LEU A CA 1
ATOM 641 C C . LEU A 1 79 ? -11.356 3.327 17.717 1.00 93.25 79 LEU A C 1
ATOM 643 O O . LEU A 1 79 ? -11.480 3.117 18.921 1.00 93.25 79 LEU A O 1
ATOM 647 N N . LYS A 1 80 ? -12.261 4.014 17.010 1.00 96.19 80 LYS A N 1
ATOM 648 C CA . LYS A 1 80 ? -13.487 4.558 17.603 1.00 96.19 80 LYS A CA 1
ATOM 649 C C . LYS A 1 80 ? -14.362 3.457 18.217 1.00 96.19 80 LYS A C 1
ATOM 651 O O . LYS A 1 80 ? -14.831 3.610 19.338 1.00 96.19 80 LYS A O 1
ATOM 656 N N . LYS A 1 81 ? -14.541 2.323 17.530 1.00 96.94 81 LYS A N 1
ATOM 657 C CA . LYS A 1 81 ? -15.314 1.180 18.058 1.00 96.94 81 LYS A CA 1
ATOM 658 C C . LYS A 1 81 ? -14.670 0.550 19.296 1.00 96.94 81 LYS A C 1
ATOM 660 O O . LYS A 1 81 ? -15.386 0.126 20.198 1.00 96.94 81 LYS A O 1
ATOM 665 N N . ILE A 1 82 ? -13.338 0.481 19.350 1.00 97.56 82 ILE A N 1
ATOM 666 C CA . ILE A 1 82 ? -12.614 0.015 20.545 1.00 97.56 82 ILE A CA 1
ATOM 667 C C . ILE A 1 82 ? -12.873 0.965 21.722 1.00 97.56 82 ILE A C 1
ATOM 669 O O . ILE A 1 82 ? -13.184 0.506 22.820 1.00 97.56 82 ILE A O 1
ATOM 673 N N . ASP A 1 83 ? -12.805 2.277 21.492 1.00 97.88 83 ASP A N 1
ATOM 674 C CA . ASP A 1 83 ? -13.090 3.285 22.518 1.00 97.88 83 ASP A CA 1
ATOM 675 C C . ASP A 1 83 ? -14.534 3.180 23.042 1.00 97.88 83 ASP A C 1
ATOM 677 O O . ASP A 1 83 ? -14.759 3.107 24.249 1.00 97.88 83 ASP A O 1
ATOM 681 N N . GLU A 1 84 ? -15.515 3.024 22.149 1.00 98.19 84 GLU A N 1
ATOM 682 C CA . GLU A 1 84 ? -16.922 2.807 22.513 1.00 98.19 84 GLU A CA 1
ATOM 683 C C . GLU A 1 84 ? -17.124 1.561 23.402 1.00 98.19 84 GLU A C 1
ATOM 685 O O . GLU A 1 84 ? -17.915 1.589 24.352 1.00 98.19 84 GLU A O 1
ATOM 690 N N . LEU A 1 85 ? -16.395 0.468 23.136 1.00 98.38 85 LEU A N 1
ATOM 691 C CA . LEU A 1 85 ? -16.433 -0.751 23.955 1.00 98.38 85 LEU A CA 1
ATOM 692 C C . LEU A 1 85 ? -15.790 -0.542 25.333 1.00 98.38 85 LEU A C 1
ATOM 694 O O . LEU A 1 85 ? -16.341 -0.996 26.338 1.00 98.38 85 LEU A O 1
ATOM 698 N N . ASN A 1 86 ? -14.678 0.192 25.403 1.00 97.62 86 ASN A N 1
ATOM 699 C CA . ASN A 1 86 ? -14.045 0.557 26.671 1.00 97.62 86 ASN A CA 1
ATOM 700 C C . ASN A 1 86 ? -14.955 1.455 27.519 1.00 97.62 86 ASN A C 1
ATOM 702 O O . ASN A 1 86 ? -15.123 1.215 28.718 1.00 97.62 86 ASN A O 1
ATOM 706 N N . VAL A 1 87 ? -15.617 2.434 26.897 1.00 98.12 87 VAL A N 1
ATOM 707 C CA . VAL A 1 87 ? -16.622 3.279 27.556 1.00 98.12 87 VAL A CA 1
ATOM 708 C C . VAL A 1 87 ? -17.785 2.433 28.075 1.00 98.12 87 VAL A C 1
ATOM 710 O O . VAL A 1 87 ? -18.226 2.629 29.209 1.00 98.12 87 VAL A O 1
ATOM 713 N N . ARG A 1 88 ? -18.269 1.455 27.296 1.00 97.25 88 ARG A N 1
ATOM 714 C CA . ARG A 1 88 ? -19.320 0.525 27.744 1.00 97.25 88 ARG A CA 1
ATOM 715 C C . ARG A 1 88 ? -18.884 -0.281 28.969 1.00 97.25 88 ARG A C 1
ATOM 717 O O . ARG A 1 88 ? -19.667 -0.413 29.907 1.00 97.25 88 ARG A O 1
ATOM 724 N N . MET A 1 89 ? -17.649 -0.783 28.990 1.00 97.38 89 MET A N 1
ATOM 725 C CA . MET A 1 89 ? -17.096 -1.477 30.157 1.00 97.38 89 MET A CA 1
ATOM 726 C C . MET A 1 89 ? -16.978 -0.561 31.378 1.00 97.38 89 MET A C 1
ATOM 728 O O . MET A 1 89 ? -17.283 -1.004 32.483 1.00 97.38 89 MET A O 1
ATOM 732 N N . SER A 1 90 ? -16.564 0.697 31.192 1.00 97.25 90 SER A N 1
ATOM 733 C CA . SER A 1 90 ? -16.491 1.679 32.281 1.00 97.25 90 SER A CA 1
ATOM 734 C C . SER A 1 90 ? -17.867 1.923 32.895 1.00 97.25 90 SER A C 1
ATOM 736 O O . SER A 1 90 ? -18.030 1.758 34.098 1.00 97.25 90 SER A O 1
ATOM 738 N N . LYS A 1 91 ? -18.883 2.186 32.064 1.00 97.00 91 LYS A N 1
ATOM 739 C CA . LYS A 1 91 ? -20.268 2.369 32.527 1.00 97.00 91 LYS A CA 1
ATOM 740 C C . LYS A 1 91 ? -20.803 1.139 33.261 1.00 97.00 91 LYS A C 1
ATOM 742 O O . LYS A 1 91 ? -21.488 1.271 34.265 1.00 97.00 91 LYS A O 1
ATOM 747 N N . GLY A 1 92 ? -20.472 -0.062 32.782 1.00 96.56 92 GLY A N 1
ATOM 748 C CA . GLY A 1 92 ? -20.837 -1.304 33.464 1.00 96.56 92 GLY A CA 1
ATOM 749 C C . GLY A 1 92 ? -20.211 -1.435 34.857 1.00 96.56 92 GLY A C 1
ATOM 750 O O . GLY A 1 92 ? -20.855 -1.961 35.758 1.00 96.56 92 GLY A O 1
ATOM 751 N N . ARG A 1 93 ? -18.981 -0.936 35.058 1.00 96.38 93 ARG A N 1
ATOM 752 C CA . ARG A 1 93 ? -18.346 -0.897 36.388 1.00 96.38 93 ARG A CA 1
ATOM 753 C C . ARG A 1 93 ? -19.062 0.073 37.314 1.00 96.38 93 ARG A C 1
ATOM 755 O O . ARG A 1 93 ? -19.292 -0.279 38.463 1.00 96.38 93 ARG A O 1
ATOM 762 N N . ASP A 1 94 ? -19.433 1.245 36.810 1.00 97.38 94 ASP A N 1
ATOM 763 C CA . ASP A 1 94 ? -20.149 2.245 37.605 1.00 97.38 94 ASP A CA 1
ATOM 764 C C . ASP A 1 94 ? -21.495 1.689 38.093 1.00 97.38 94 ASP A C 1
ATOM 766 O O . ASP A 1 94 ? -21.783 1.758 39.283 1.00 97.38 94 ASP A O 1
ATOM 770 N N . LEU A 1 95 ? -22.258 1.028 37.211 1.00 96.38 95 LEU A N 1
ATOM 771 C CA . LEU A 1 95 ? -23.531 0.383 37.569 1.00 96.38 95 LEU A CA 1
ATOM 772 C C . LEU A 1 95 ? -23.366 -0.776 38.565 1.00 96.38 95 LEU A C 1
ATOM 774 O O . LEU A 1 95 ? -24.222 -0.995 39.418 1.00 96.38 95 LEU A O 1
ATOM 778 N N . LEU A 1 96 ? -22.260 -1.523 38.486 1.00 95.75 96 LEU A N 1
ATOM 779 C CA . LEU A 1 96 ? -21.940 -2.556 39.474 1.00 95.75 96 LEU A CA 1
ATOM 780 C C . LEU A 1 96 ? -21.639 -1.942 40.851 1.00 95.75 96 LEU A C 1
ATOM 782 O O . LEU A 1 96 ? -22.024 -2.503 41.873 1.00 95.75 96 LEU A O 1
ATOM 786 N N . LEU A 1 97 ? -20.953 -0.795 40.887 1.00 95.88 97 LEU A N 1
ATOM 787 C CA . LEU A 1 97 ? -20.627 -0.086 42.127 1.00 95.88 97 LEU A CA 1
ATOM 788 C C . LEU A 1 97 ? -21.859 0.557 42.776 1.00 95.88 97 LEU A C 1
ATOM 790 O O . LEU A 1 97 ? -21.932 0.598 44.003 1.00 95.88 97 LEU A O 1
ATOM 794 N N . THR A 1 98 ? -22.821 1.036 41.981 1.00 96.75 98 THR A N 1
ATOM 795 C CA . THR A 1 98 ? -24.099 1.567 42.487 1.00 96.75 98 THR A CA 1
ATOM 796 C C . THR A 1 98 ? -25.089 0.470 42.880 1.00 96.75 98 THR A C 1
ATOM 798 O O . THR A 1 98 ? -26.070 0.758 43.560 1.00 96.75 98 THR A O 1
ATOM 801 N N . GLY A 1 99 ? -24.817 -0.788 42.513 1.00 94.00 99 GLY A N 1
ATOM 802 C CA . GLY A 1 99 ? -25.691 -1.932 42.778 1.00 94.00 99 GLY A CA 1
ATOM 803 C C . GLY A 1 99 ? -26.838 -2.088 41.776 1.00 94.00 99 GLY A C 1
ATOM 804 O O . GLY A 1 99 ? -27.678 -2.965 41.961 1.00 94.00 99 GLY A O 1
ATOM 805 N N . ASP A 1 100 ? -26.858 -1.283 40.710 1.00 94.94 100 ASP A N 1
ATOM 806 C CA . ASP A 1 100 ? -27.848 -1.360 39.626 1.00 94.94 100 ASP A CA 1
ATOM 807 C C . ASP A 1 100 ? -27.584 -2.537 38.668 1.00 94.94 100 ASP A C 1
ATOM 809 O O . ASP A 1 100 ? -28.441 -2.899 37.861 1.00 94.94 100 ASP A O 1
ATOM 813 N N . LEU A 1 101 ? -26.387 -3.128 38.737 1.00 94.56 101 LEU A N 1
ATOM 814 C CA . LEU A 1 101 ? -25.959 -4.288 37.961 1.00 94.56 101 LEU A CA 1
ATOM 815 C C . LEU A 1 101 ? -25.328 -5.328 38.888 1.00 94.56 101 LEU A C 1
ATOM 817 O O . LEU A 1 101 ? -24.517 -4.983 39.747 1.00 94.56 101 LEU A O 1
ATOM 821 N N . ASP A 1 102 ? -25.634 -6.608 38.685 1.00 96.06 102 ASP A N 1
ATOM 822 C CA . ASP A 1 102 ? -24.993 -7.672 39.452 1.00 96.06 102 ASP A CA 1
ATOM 823 C C . ASP A 1 102 ? -23.646 -8.120 38.847 1.00 96.06 102 ASP A C 1
ATOM 825 O O . ASP A 1 102 ? -23.265 -7.808 37.711 1.00 96.06 102 ASP A O 1
ATOM 829 N N . GLY A 1 103 ? -22.877 -8.877 39.633 1.00 94.94 103 GLY A N 1
ATOM 830 C CA . GLY A 1 103 ? -21.556 -9.341 39.216 1.00 94.94 103 GLY A CA 1
ATOM 831 C C . GLY A 1 103 ? -21.564 -10.359 38.066 1.00 94.94 103 GLY A C 1
ATOM 832 O O . GLY A 1 103 ? -20.569 -10.447 37.344 1.00 94.94 103 GLY A O 1
ATOM 833 N N . ASN A 1 104 ? -22.628 -11.150 37.893 1.00 96.19 104 ASN A N 1
ATOM 834 C CA . ASN A 1 104 ? -22.767 -12.082 36.769 1.00 96.19 104 ASN A CA 1
ATOM 835 C C . ASN A 1 104 ? -23.018 -11.322 35.467 1.00 96.19 104 ASN A C 1
ATOM 837 O O . ASN A 1 104 ? -22.326 -11.577 34.477 1.00 96.19 104 ASN A O 1
ATOM 841 N N . ASP A 1 105 ? -23.931 -10.356 35.495 1.00 94.81 105 ASP A N 1
ATOM 842 C CA . ASP A 1 105 ? -24.267 -9.525 34.343 1.00 94.81 105 ASP A CA 1
ATOM 843 C C . ASP A 1 105 ? -23.063 -8.696 33.896 1.00 94.81 105 ASP A C 1
ATOM 845 O O . ASP A 1 105 ? -22.715 -8.665 32.710 1.00 94.81 105 ASP A O 1
ATOM 849 N N . PHE A 1 106 ? -22.334 -8.105 34.848 1.00 97.00 106 PHE A N 1
ATOM 850 C CA . PHE A 1 106 ? -21.096 -7.399 34.531 1.00 97.00 106 PHE A CA 1
ATOM 851 C C . PHE A 1 106 ? -20.050 -8.317 33.885 1.00 97.00 106 PHE A C 1
ATOM 853 O O . PHE A 1 106 ? -19.406 -7.929 32.907 1.00 97.00 106 PHE A O 1
ATOM 860 N N . ARG A 1 107 ? -19.876 -9.548 34.391 1.00 97.25 107 ARG A N 1
ATOM 861 C CA . ARG A 1 107 ? -18.943 -10.524 33.799 1.00 97.25 107 ARG A CA 1
ATOM 862 C C . ARG A 1 107 ? -19.312 -10.867 32.357 1.00 97.25 107 ARG A C 1
ATOM 864 O O . ARG A 1 107 ? -18.405 -11.014 31.537 1.00 97.25 107 ARG A O 1
ATOM 871 N N . LEU A 1 108 ? -20.604 -10.977 32.047 1.00 96.94 108 LEU A N 1
ATOM 872 C CA . LEU A 1 108 ? -21.078 -11.227 30.687 1.00 96.94 108 LEU A CA 1
ATOM 873 C C . LEU A 1 108 ? -20.759 -10.043 29.764 1.00 96.94 108 LEU A C 1
ATOM 875 O O . LEU A 1 108 ? -20.116 -10.232 28.733 1.00 96.94 108 LEU A O 1
ATOM 879 N N . ILE A 1 109 ? -21.113 -8.821 30.176 1.00 95.81 109 ILE A N 1
ATOM 880 C CA . ILE A 1 109 ? -20.836 -7.591 29.412 1.00 95.81 109 ILE A CA 1
ATOM 881 C C . ILE A 1 109 ? -19.336 -7.422 29.172 1.00 95.81 109 ILE A C 1
ATOM 883 O O . ILE A 1 109 ? -18.917 -7.092 28.060 1.00 95.81 109 ILE A O 1
ATOM 887 N N . LYS A 1 110 ? -18.523 -7.654 30.207 1.00 97.06 110 LYS A N 1
ATOM 888 C CA . LYS A 1 110 ? -17.066 -7.566 30.125 1.00 97.06 110 LYS A CA 1
ATOM 889 C C . LYS A 1 110 ? -16.527 -8.534 29.072 1.00 97.06 110 LYS A C 1
ATOM 891 O O . LYS A 1 110 ? -15.810 -8.093 28.179 1.00 97.06 110 LYS A O 1
ATOM 896 N N . ARG A 1 111 ? -16.925 -9.810 29.131 1.00 97.94 111 ARG A N 1
ATOM 897 C CA . ARG A 1 111 ? -16.487 -10.833 28.171 1.00 97.94 111 ARG A CA 1
ATOM 898 C C . ARG A 1 111 ? -16.870 -10.466 26.737 1.00 97.94 111 ARG A C 1
ATOM 900 O O . ARG A 1 111 ? -16.027 -10.521 25.853 1.00 97.94 111 ARG A O 1
ATOM 907 N N . GLU A 1 112 ? -18.108 -10.029 26.506 1.00 97.12 112 GLU A N 1
ATOM 908 C CA . GLU A 1 112 ? -18.549 -9.603 25.171 1.00 97.12 112 GLU A CA 1
ATOM 909 C C . GLU A 1 112 ? -17.732 -8.432 24.612 1.00 97.12 112 GLU A C 1
ATOM 911 O O . GLU A 1 112 ? -17.485 -8.367 23.404 1.00 97.12 112 GLU A O 1
ATOM 916 N N . CYS A 1 113 ? -17.362 -7.474 25.466 1.00 97.94 113 CYS A N 1
ATOM 917 C CA . CYS A 1 113 ? -16.557 -6.329 25.054 1.00 97.94 113 CYS A CA 1
ATOM 918 C C . CYS A 1 113 ? -15.114 -6.750 24.761 1.00 97.94 113 CYS A C 1
ATOM 920 O O . CYS A 1 113 ? -14.599 -6.395 23.704 1.00 97.94 113 CYS A O 1
ATOM 922 N N . GLU A 1 114 ? -14.501 -7.550 25.637 1.00 97.94 114 GLU A N 1
ATOM 923 C CA . GLU A 1 114 ? -13.144 -8.081 25.457 1.00 97.94 114 GLU A CA 1
ATOM 924 C C . GLU A 1 114 ? -13.034 -8.916 24.171 1.00 97.94 114 GLU A C 1
ATOM 926 O O . GLU A 1 114 ? -12.147 -8.667 23.355 1.00 97.94 114 GLU A O 1
ATOM 931 N N . ASP A 1 115 ? -13.993 -9.808 23.907 1.00 98.12 115 ASP A N 1
ATOM 932 C CA . ASP A 1 115 ? -14.025 -10.619 22.682 1.00 98.12 115 ASP A CA 1
ATOM 933 C C . ASP A 1 115 ? -14.106 -9.756 21.411 1.00 98.12 115 ASP A C 1
ATOM 935 O O . ASP A 1 115 ? -13.501 -10.073 20.382 1.00 98.12 115 ASP A O 1
ATOM 939 N N . LYS A 1 116 ? -14.862 -8.652 21.454 1.00 98.00 116 LYS A N 1
ATOM 940 C CA . LYS A 1 116 ? -14.965 -7.711 20.329 1.00 98.00 116 LYS A CA 1
ATOM 941 C C . LYS A 1 116 ? -13.689 -6.894 20.157 1.00 98.00 116 LYS A C 1
ATOM 943 O O . LYS A 1 116 ? -13.271 -6.702 19.016 1.00 98.00 116 LYS A O 1
ATOM 948 N N . ILE A 1 117 ? -13.075 -6.444 21.251 1.00 98.06 117 ILE A N 1
ATOM 949 C CA . ILE A 1 117 ? -11.803 -5.711 21.225 1.00 98.06 117 ILE A CA 1
ATOM 950 C C . ILE A 1 117 ? -10.719 -6.582 20.590 1.00 98.06 117 ILE A C 1
ATOM 952 O O . ILE A 1 117 ? -10.110 -6.141 19.621 1.00 98.06 117 ILE A O 1
ATOM 956 N N . ILE A 1 118 ? -10.577 -7.844 21.010 1.00 97.88 118 ILE A N 1
ATOM 957 C CA . ILE A 1 118 ? -9.591 -8.784 20.443 1.00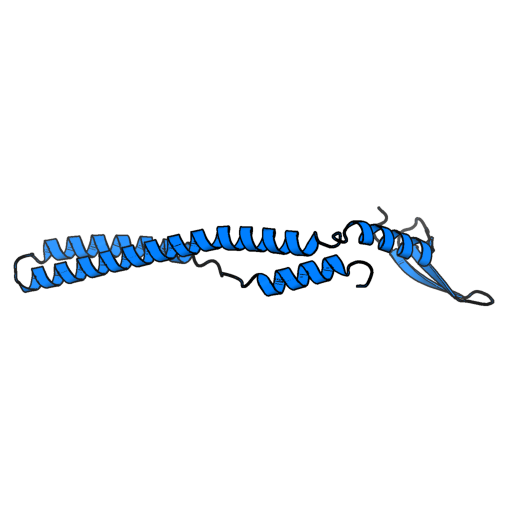 97.88 118 ILE A CA 1
ATOM 958 C C . ILE A 1 118 ? -9.746 -8.905 18.917 1.00 97.88 118 ILE A C 1
ATOM 960 O O . ILE A 1 118 ? -8.769 -8.845 18.168 1.00 97.88 118 ILE A O 1
ATOM 964 N N . ARG A 1 119 ? -10.984 -9.031 18.420 1.00 96.88 119 ARG A N 1
ATOM 965 C CA . ARG A 1 119 ? -11.257 -9.107 16.971 1.00 96.88 119 ARG A CA 1
ATOM 966 C C . ARG A 1 119 ? -10.909 -7.806 16.243 1.00 96.88 119 ARG A C 1
ATOM 968 O O . ARG A 1 119 ? -10.409 -7.845 15.119 1.00 96.88 119 ARG A O 1
ATOM 975 N N . LEU A 1 120 ? -11.192 -6.658 16.856 1.00 96.25 120 LEU A N 1
ATOM 976 C CA . LEU A 1 120 ? -10.888 -5.343 16.288 1.00 96.25 120 LEU A CA 1
ATOM 977 C C . LEU A 1 120 ? -9.378 -5.066 16.273 1.00 96.25 120 LEU A C 1
ATOM 979 O O . LEU A 1 120 ?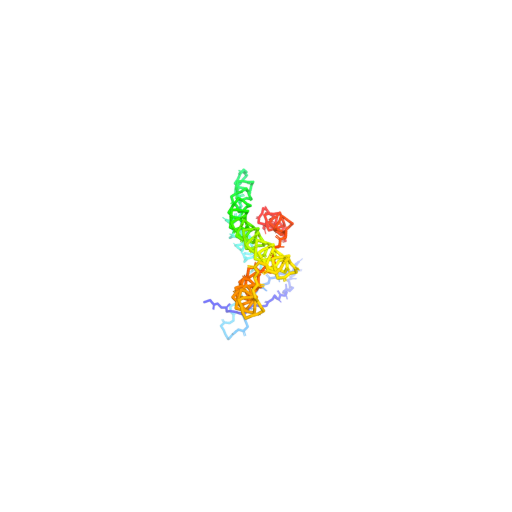 -8.881 -4.528 15.287 1.00 96.25 120 LEU A O 1
ATOM 983 N N . GLU A 1 121 ? -8.642 -5.483 17.302 1.00 94.44 121 GLU A N 1
ATOM 984 C CA . GLU A 1 121 ? -7.180 -5.382 17.378 1.00 94.44 121 GLU A CA 1
ATOM 985 C C . GLU A 1 121 ? -6.486 -6.265 16.332 1.00 94.44 121 GLU A C 1
ATOM 987 O O . GLU A 1 121 ? -5.560 -5.812 15.652 1.00 94.44 121 GLU A O 1
ATOM 992 N N . ALA A 1 122 ? -6.980 -7.490 16.122 1.00 93.44 122 ALA A N 1
ATOM 993 C CA . ALA A 1 122 ? -6.512 -8.356 15.040 1.00 93.44 122 ALA A CA 1
ATOM 994 C C . ALA A 1 122 ? -6.694 -7.678 13.669 1.00 93.44 122 ALA A C 1
ATOM 996 O O . ALA A 1 122 ? -5.742 -7.558 12.896 1.00 93.44 122 ALA A O 1
ATOM 997 N N . LYS A 1 123 ? -7.879 -7.109 13.414 1.00 90.44 123 LYS A N 1
ATOM 998 C CA . LYS A 1 123 ? -8.164 -6.353 12.184 1.00 90.44 123 LYS A CA 1
ATOM 999 C C . LYS A 1 123 ? -7.283 -5.105 12.035 1.00 90.44 123 LYS A C 1
ATOM 1001 O O . LYS A 1 123 ? -6.882 -4.744 10.931 1.00 90.44 123 LYS A O 1
ATOM 1006 N N . LEU A 1 124 ? -6.957 -4.432 13.137 1.00 88.88 124 LEU A N 1
ATOM 1007 C CA . LEU A 1 124 ? -6.063 -3.272 13.136 1.00 88.88 124 LEU A CA 1
ATOM 1008 C C . LEU A 1 124 ? -4.622 -3.659 12.771 1.00 88.88 124 LEU A C 1
ATOM 1010 O O . LEU A 1 124 ? -3.918 -2.882 12.123 1.00 88.88 124 LEU A O 1
ATOM 1014 N N . THR A 1 125 ? -4.208 -4.864 13.164 1.00 86.69 125 THR A N 1
ATOM 1015 C CA . THR A 1 125 ? -2.899 -5.442 12.839 1.00 86.69 125 THR A CA 1
ATOM 1016 C C . THR A 1 125 ? -2.810 -5.778 11.351 1.00 86.69 125 THR A C 1
ATOM 1018 O O . THR A 1 125 ? -1.821 -5.435 10.708 1.00 86.69 125 THR A O 1
ATOM 1021 N N . GLU A 1 126 ? -3.874 -6.334 10.765 1.00 83.25 126 GLU A N 1
ATOM 1022 C CA . GLU A 1 126 ? -3.978 -6.563 9.314 1.00 83.25 126 GLU A CA 1
ATOM 1023 C C . GLU A 1 126 ? -3.889 -5.254 8.508 1.00 83.25 126 GLU A C 1
ATOM 1025 O O . GLU A 1 126 ? -3.249 -5.200 7.457 1.00 83.25 126 GLU A O 1
ATOM 1030 N N . LEU A 1 127 ? -4.481 -4.168 9.018 1.00 77.75 127 LEU A N 1
ATOM 1031 C CA . LEU A 1 127 ? -4.437 -2.845 8.385 1.00 77.75 127 LEU A CA 1
ATOM 1032 C C . LEU A 1 127 ? -3.109 -2.098 8.591 1.00 77.75 127 LEU A C 1
ATOM 1034 O O . LEU A 1 127 ? -2.871 -1.089 7.928 1.00 77.75 127 LEU A O 1
ATOM 1038 N N . SER A 1 128 ? -2.228 -2.579 9.474 1.00 68.06 128 SER A N 1
ATOM 1039 C CA . SER A 1 128 ? -0.951 -1.942 9.830 1.00 68.06 128 SER A CA 1
ATOM 1040 C C . SER A 1 128 ? 0.128 -2.022 8.732 1.00 68.06 128 SER A C 1
ATOM 1042 O O . SER A 1 128 ? 1.308 -1.779 9.006 1.00 68.06 128 SER A O 1
ATOM 1044 N N . THR A 1 129 ? -0.220 -2.341 7.481 1.00 59.97 129 THR A N 1
ATOM 1045 C CA . THR A 1 129 ? 0.732 -2.276 6.363 1.00 59.97 129 THR A CA 1
ATOM 1046 C C . THR A 1 129 ? 1.366 -0.886 6.303 1.00 59.97 129 THR A C 1
ATOM 1048 O O . THR A 1 129 ? 0.643 0.107 6.225 1.00 59.97 129 THR A O 1
ATOM 1051 N N . LYS A 1 130 ? 2.704 -0.827 6.371 1.00 58.72 130 LYS A N 1
ATOM 1052 C CA . LYS A 1 130 ? 3.496 0.411 6.396 1.00 58.72 130 LYS A CA 1
ATOM 1053 C C . LYS A 1 130 ? 2.994 1.392 5.333 1.00 58.72 130 LYS A C 1
ATOM 1055 O O . LYS A 1 130 ? 3.055 1.101 4.142 1.00 58.72 130 LYS A O 1
ATOM 1060 N N . THR A 1 131 ? 2.526 2.558 5.762 1.00 60.41 131 THR A N 1
ATOM 1061 C CA . THR A 1 131 ? 2.375 3.720 4.886 1.00 60.41 131 THR A CA 1
ATOM 1062 C C . THR A 1 131 ? 3.771 4.204 4.533 1.00 60.41 131 THR A C 1
ATOM 1064 O O . THR A 1 131 ? 4.487 4.723 5.389 1.00 60.41 131 THR A O 1
ATOM 1067 N N . PHE A 1 132 ? 4.185 3.988 3.290 1.00 67.00 132 PHE A N 1
ATOM 1068 C CA . PHE A 1 132 ? 5.431 4.547 2.787 1.00 67.00 132 PHE A CA 1
ATOM 1069 C C . PHE A 1 132 ? 5.179 5.984 2.335 1.00 67.00 132 PHE A C 1
ATOM 1071 O O . PHE A 1 132 ? 4.134 6.290 1.760 1.00 67.00 132 PHE A O 1
ATOM 1078 N N . ASN A 1 133 ? 6.120 6.884 2.598 1.00 71.25 133 ASN A N 1
ATOM 1079 C CA . ASN A 1 133 ? 6.132 8.148 1.879 1.00 71.25 133 ASN A CA 1
ATOM 1080 C C . ASN A 1 133 ? 6.588 7.827 0.446 1.00 71.25 133 ASN A C 1
ATOM 1082 O O . ASN A 1 133 ? 7.746 7.461 0.238 1.00 71.25 133 ASN A O 1
ATOM 1086 N N . ILE A 1 134 ? 5.651 7.860 -0.506 1.00 85.12 134 ILE A N 1
ATOM 1087 C CA . ILE A 1 134 ? 5.930 7.528 -1.907 1.00 85.12 134 ILE A CA 1
ATOM 1088 C C . ILE A 1 134 ? 6.578 8.695 -2.653 1.00 85.12 134 ILE A C 1
ATOM 1090 O O . ILE A 1 134 ? 7.220 8.450 -3.666 1.00 85.12 134 ILE A O 1
ATOM 1094 N N . ASP A 1 135 ? 6.463 9.932 -2.158 1.00 85.62 135 ASP A N 1
ATOM 1095 C CA . ASP A 1 135 ? 6.853 11.127 -2.911 1.00 85.62 135 ASP A CA 1
ATOM 1096 C C . ASP A 1 135 ? 8.321 11.074 -3.330 1.00 85.62 135 ASP A C 1
ATOM 1098 O O . ASP A 1 135 ? 8.622 11.194 -4.509 1.00 85.62 135 ASP A O 1
ATOM 1102 N N . SER A 1 136 ? 9.231 10.779 -2.397 1.00 86.00 136 SER A N 1
ATOM 1103 C CA . SER A 1 136 ? 10.665 10.674 -2.710 1.00 86.00 136 SER A CA 1
ATOM 1104 C C . SER A 1 136 ? 10.961 9.602 -3.770 1.00 86.00 136 SER A C 1
ATOM 1106 O O . SER A 1 136 ? 11.717 9.836 -4.715 1.00 86.00 136 SER A O 1
ATOM 1108 N N . ILE A 1 137 ? 10.314 8.438 -3.656 1.00 88.62 137 ILE A N 1
ATOM 1109 C CA . ILE A 1 137 ? 10.490 7.315 -4.589 1.00 88.62 137 ILE A CA 1
ATOM 1110 C C . ILE A 1 137 ? 9.940 7.682 -5.969 1.00 88.62 137 ILE A C 1
ATOM 1112 O O . ILE A 1 137 ? 10.574 7.405 -6.986 1.00 88.62 137 ILE A O 1
ATOM 1116 N N . LEU A 1 138 ? 8.766 8.308 -6.002 1.00 91.00 138 LEU A N 1
ATOM 1117 C CA . LEU A 1 138 ? 8.086 8.706 -7.221 1.00 91.00 138 LEU A CA 1
ATOM 1118 C C . LEU A 1 138 ? 8.865 9.796 -7.954 1.00 91.00 138 LEU A C 1
ATOM 1120 O O . LEU A 1 138 ? 9.168 9.628 -9.133 1.00 91.00 138 LEU A O 1
ATOM 1124 N N . THR A 1 139 ? 9.271 10.854 -7.252 1.00 89.25 139 THR A N 1
ATOM 1125 C CA . THR A 1 139 ? 10.096 11.926 -7.818 1.00 89.25 139 THR A CA 1
ATOM 1126 C C . THR A 1 139 ? 11.402 11.364 -8.384 1.00 89.25 139 THR A C 1
ATOM 1128 O O . THR A 1 139 ? 11.789 11.713 -9.499 1.00 89.25 139 THR A O 1
ATOM 1131 N N . GLN A 1 140 ? 12.062 10.435 -7.680 1.00 90.12 140 GLN A N 1
ATOM 1132 C CA . GLN A 1 140 ? 13.282 9.803 -8.184 1.00 90.12 140 GLN A CA 1
ATOM 1133 C C . GLN A 1 140 ? 13.024 8.924 -9.419 1.00 90.12 140 GLN A C 1
ATOM 1135 O O . GLN A 1 140 ? 13.800 8.959 -10.375 1.00 90.12 140 GLN A O 1
ATOM 1140 N N . ALA A 1 141 ? 11.935 8.152 -9.435 1.00 89.81 141 ALA A N 1
ATOM 1141 C CA . ALA A 1 141 ? 11.569 7.316 -10.574 1.00 89.81 141 ALA A CA 1
ATOM 1142 C C . ALA A 1 141 ? 11.281 8.155 -11.828 1.00 89.81 141 ALA A C 1
ATOM 1144 O O . ALA A 1 141 ? 11.802 7.852 -12.902 1.00 89.81 141 ALA A O 1
ATOM 1145 N N . ILE A 1 142 ? 10.512 9.237 -11.687 1.00 89.88 142 ILE A N 1
ATOM 1146 C CA . ILE A 1 142 ? 10.201 10.157 -12.787 1.00 89.88 142 ILE A CA 1
ATOM 1147 C C . ILE A 1 142 ? 11.465 10.871 -13.272 1.00 89.88 142 ILE A C 1
ATOM 1149 O O . ILE A 1 142 ? 11.703 10.927 -14.478 1.00 89.88 142 ILE A O 1
ATOM 1153 N N . ALA A 1 143 ? 12.327 11.340 -12.365 1.00 89.00 143 ALA A N 1
ATOM 1154 C CA . ALA A 1 143 ? 13.607 11.941 -12.735 1.00 89.00 143 ALA A CA 1
ATOM 1155 C C . ALA A 1 143 ? 14.494 10.970 -13.534 1.00 89.00 143 ALA A C 1
ATOM 1157 O O . ALA A 1 143 ? 15.097 11.367 -14.531 1.00 89.00 143 ALA A O 1
ATOM 1158 N N . ASN A 1 144 ? 14.540 9.691 -13.151 1.00 89.12 144 ASN A N 1
ATOM 1159 C CA . ASN A 1 144 ? 15.288 8.673 -13.889 1.00 89.12 144 ASN A CA 1
ATOM 1160 C C . ASN A 1 144 ? 14.691 8.422 -15.282 1.00 89.12 144 ASN A C 1
ATOM 1162 O O . ASN A 1 144 ? 15.431 8.365 -16.260 1.00 89.12 144 ASN A O 1
ATOM 1166 N N . LEU A 1 145 ? 13.362 8.316 -15.398 1.00 87.50 145 LEU A N 1
ATOM 1167 C CA . LEU A 1 145 ? 12.681 8.116 -16.684 1.00 87.50 145 LEU A CA 1
ATOM 1168 C C . LEU A 1 145 ? 12.894 9.295 -17.641 1.00 87.50 145 LEU A C 1
ATOM 1170 O O . LEU A 1 145 ? 13.170 9.101 -18.825 1.00 87.50 145 LEU A O 1
ATOM 1174 N N . THR A 1 146 ? 12.831 10.518 -17.120 1.00 87.19 146 THR A N 1
ATOM 1175 C CA . THR A 1 146 ? 13.077 11.740 -17.893 1.00 87.19 146 THR A CA 1
ATOM 1176 C C . THR A 1 146 ? 14.532 11.842 -18.355 1.00 87.19 146 THR A C 1
ATOM 1178 O O . THR A 1 146 ? 14.788 12.430 -19.400 1.00 87.19 146 THR A O 1
ATOM 1181 N N . ASN A 1 147 ? 15.479 11.215 -17.651 1.00 86.06 147 ASN A N 1
ATOM 1182 C CA . ASN A 1 147 ? 16.909 11.249 -17.974 1.00 86.06 147 ASN A CA 1
ATOM 1183 C C . ASN A 1 147 ? 17.458 9.926 -18.550 1.00 86.06 147 ASN A C 1
ATOM 1185 O O . ASN A 1 147 ? 18.673 9.774 -18.655 1.00 86.06 147 ASN A O 1
ATOM 1189 N N . LEU A 1 148 ? 16.597 8.987 -18.970 1.00 79.62 148 LEU A N 1
ATOM 1190 C CA . LEU A 1 148 ? 16.963 7.661 -19.512 1.00 79.62 148 LEU A CA 1
ATOM 1191 C C . LEU A 1 148 ? 18.117 7.646 -20.535 1.00 79.62 148 LEU A C 1
ATOM 1193 O O . LEU A 1 148 ? 18.980 6.777 -20.428 1.00 79.62 148 LEU A O 1
ATOM 1197 N N . PRO A 1 149 ? 18.178 8.557 -21.525 1.00 70.31 149 PRO A N 1
ATOM 1198 C CA . PRO A 1 149 ? 19.244 8.547 -22.532 1.00 70.31 149 PRO A CA 1
ATOM 1199 C C . PRO A 1 149 ? 20.578 9.128 -22.039 1.00 70.31 149 PRO A C 1
ATOM 1201 O O . PRO A 1 149 ? 21.567 9.067 -22.768 1.00 70.31 149 PRO A O 1
ATOM 1204 N N . SER A 1 150 ? 20.575 9.757 -20.863 1.00 67.56 150 SER A N 1
ATOM 1205 C CA . SER A 1 150 ? 21.695 10.487 -20.254 1.00 67.56 150 SER A CA 1
ATOM 1206 C C . SER A 1 150 ? 22.168 9.885 -18.925 1.00 67.56 150 SER A C 1
ATOM 1208 O O . SER A 1 150 ? 23.048 10.462 -18.288 1.00 67.56 150 SER A O 1
ATOM 1210 N N . LEU A 1 151 ? 21.561 8.770 -18.511 1.00 56.31 151 LEU A N 1
ATOM 1211 C CA . LEU A 1 151 ? 21.936 7.971 -17.343 1.00 56.31 151 LEU A CA 1
ATOM 1212 C C . LEU A 1 151 ? 23.209 7.148 -17.586 1.00 56.31 151 LEU A C 1
ATOM 1214 O O . LEU A 1 151 ? 23.431 6.705 -18.738 1.00 56.31 151 LEU A O 1
#

Sequence (151 aa):
MHSNTHRKCSKGRKQYYYYYHCSSACGCRYKAEEVNTAFLNELKKYQPKPGIAELVEEVIRDLYNTQYATKGAGRTEILKKIDELNVRMSKGRDLLLTGDLDGNDFRLIKRECEDKIIRLEAKLTELSTKTFNIDSILTQAIANLTNLPSL

Foldseek 3Di:
DLPDWDWDWDDDPPDIFIWTFRPDPPRDIDGPVVVLVVVLVVLVVLADDPPVLVVVLVVVVVVLCVVVVVLVVLLVVLVVLLVVLVVQLVVLVVCCVVVVDPPVRSVVSNVVSVVSNVVSVVVSVVSVDDDDPCNVVSVVVSVCSNCRSPD

pLDDT: mean 87.29, std 10.22, range [48.03, 98.38]

Secondary structure (DSSP, 8-state):
----EEEEEEE-SS-EEEEEEESSTT--EEEHHHHHHHHHHHHHTTSPPTTHHHHHHHHHHHHHHHHHHHHHHHHHHHHHHHHHHHHHHHHHHHHHHHTSS-HHHHHHHHHHHHHHHHHHHHHHHHT-------HHHHHHHHHHHHTGGG-